Protein AF-A0A2V3JJC1-F1 (afdb_monomer_lite)

Structure (mmCIF, N/CA/C/O backbone):
data_AF-A0A2V3JJC1-F1
#
_entry.id   AF-A0A2V3JJC1-F1
#
loop_
_atom_site.group_PDB
_atom_site.id
_atom_site.type_symbol
_atom_site.label_atom_id
_atom_site.label_alt_id
_atom_site.label_comp_id
_atom_site.label_asym_id
_atom_site.label_entity_id
_atom_site.label_seq_id
_atom_site.pdbx_PDB_ins_code
_atom_site.Cartn_x
_atom_site.Cartn_y
_atom_site.Cartn_z
_atom_site.occupancy
_atom_site.B_iso_or_equiv
_atom_site.auth_seq_id
_atom_site.auth_comp_id
_atom_site.auth_asym_id
_atom_site.auth_atom_id
_atom_site.pdbx_PDB_model_num
ATOM 1 N N . MET A 1 1 ? -10.967 6.482 25.614 1.00 61.75 1 MET A N 1
ATOM 2 C CA . MET A 1 1 ? -11.694 5.780 24.530 1.00 61.75 1 MET A CA 1
ATOM 3 C C . MET A 1 1 ? -11.540 6.447 23.163 1.00 61.75 1 MET A C 1
ATOM 5 O O . MET A 1 1 ? -11.107 5.764 22.251 1.00 61.75 1 MET A O 1
ATOM 9 N N . ALA A 1 2 ? -11.834 7.746 23.002 1.00 64.94 2 ALA A N 1
ATOM 10 C CA . ALA A 1 2 ? -11.921 8.378 21.675 1.00 64.94 2 ALA A CA 1
ATOM 11 C C . ALA A 1 2 ? -10.631 8.344 20.822 1.00 64.94 2 ALA A C 1
ATOM 13 O O . ALA A 1 2 ? -10.725 8.065 19.638 1.00 64.94 2 ALA A O 1
ATOM 14 N N . ARG A 1 3 ? -9.438 8.559 21.406 1.00 65.00 3 ARG A N 1
ATOM 15 C CA . ARG A 1 3 ? -8.162 8.602 20.649 1.00 65.00 3 ARG A CA 1
ATOM 16 C C . ARG A 1 3 ? -7.788 7.271 19.991 1.00 65.00 3 ARG A C 1
ATOM 18 O O . ARG A 1 3 ? -7.366 7.249 18.845 1.00 65.00 3 ARG A O 1
ATOM 25 N N . LYS A 1 4 ? -8.006 6.168 20.710 1.00 69.00 4 LYS A N 1
ATOM 26 C CA . LYS A 1 4 ? -7.707 4.817 20.221 1.00 69.00 4 LYS A CA 1
ATOM 27 C C . LYS A 1 4 ? -8.580 4.458 19.013 1.00 69.00 4 LYS A C 1
ATOM 29 O O . LYS A 1 4 ? -8.104 3.882 18.048 1.00 69.00 4 LYS A O 1
ATOM 34 N N . PHE A 1 5 ? -9.839 4.897 19.039 1.00 71.50 5 PHE A N 1
ATOM 35 C CA . PHE A 1 5 ? -10.768 4.708 17.930 1.00 71.50 5 PHE A CA 1
ATOM 36 C C . PHE A 1 5 ? -10.361 5.506 16.680 1.00 71.50 5 PHE A C 1
ATOM 38 O O . PHE A 1 5 ? -10.488 5.009 15.564 1.00 71.50 5 PHE A O 1
ATOM 45 N N . THR A 1 6 ? -9.849 6.732 16.834 1.00 79.06 6 THR A N 1
ATOM 46 C CA . THR A 1 6 ? -9.369 7.528 15.693 1.00 79.06 6 THR A CA 1
ATOM 47 C C . THR A 1 6 ? -8.096 6.960 15.072 1.00 79.06 6 THR A C 1
ATOM 49 O O . THR A 1 6 ? -7.975 6.969 13.850 1.00 79.06 6 THR A O 1
ATOM 52 N N . GLU A 1 7 ? -7.173 6.445 15.884 1.00 81.88 7 GLU A N 1
ATOM 53 C CA . GLU A 1 7 ? -5.931 5.817 15.409 1.00 81.88 7 GLU A CA 1
ATOM 54 C C . GLU A 1 7 ? -6.207 4.530 14.623 1.00 81.88 7 GLU A C 1
ATOM 56 O O . GLU A 1 7 ? -5.713 4.382 13.506 1.00 81.88 7 GLU A O 1
ATOM 61 N N . GLU A 1 8 ? -7.076 3.654 15.140 1.00 83.25 8 GLU A N 1
ATOM 62 C CA . GLU A 1 8 ? -7.482 2.414 14.461 1.00 83.25 8 GLU A CA 1
ATOM 63 C C . GLU A 1 8 ? -8.143 2.698 13.100 1.00 83.25 8 GLU A C 1
ATOM 65 O O . GLU A 1 8 ? -7.863 2.027 12.104 1.00 83.25 8 GLU A O 1
ATOM 70 N N . ARG A 1 9 ? -8.987 3.735 13.017 1.00 88.31 9 ARG A N 1
ATOM 71 C CA . ARG A 1 9 ? -9.606 4.148 11.746 1.00 88.31 9 ARG A CA 1
ATOM 72 C C . ARG A 1 9 ? -8.605 4.746 10.763 1.00 88.31 9 ARG A C 1
ATOM 74 O O . ARG A 1 9 ? -8.744 4.532 9.561 1.00 88.31 9 ARG A O 1
ATOM 81 N N . LEU A 1 10 ? -7.621 5.497 11.254 1.00 90.69 10 LEU A N 1
ATOM 82 C CA . LEU A 1 10 ? -6.584 6.080 10.407 1.00 90.69 10 LEU A CA 1
ATOM 83 C C . LEU A 1 10 ? -5.678 4.994 9.817 1.00 90.69 10 LEU A C 1
ATOM 85 O O . LEU A 1 10 ? -5.301 5.076 8.650 1.00 90.69 10 LEU A O 1
ATOM 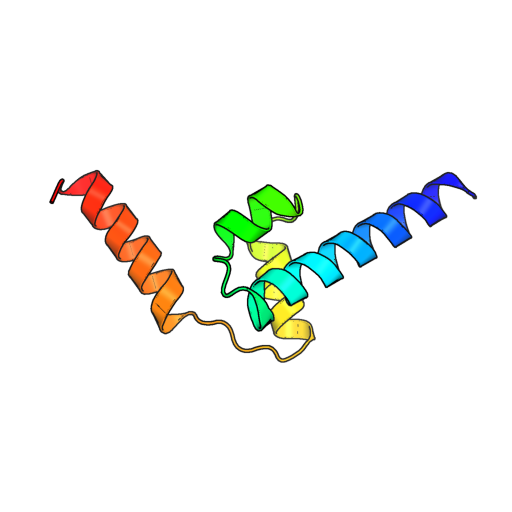89 N N . GLU A 1 11 ? -5.357 3.967 10.601 1.00 89.69 11 GLU A N 1
ATOM 90 C CA . GLU A 1 11 ? -4.587 2.817 10.128 1.00 89.69 11 GLU A CA 1
ATOM 91 C C . GLU A 1 11 ? -5.346 2.036 9.048 1.00 89.69 11 GLU A C 1
ATOM 93 O O . GLU A 1 11 ? -4.786 1.768 7.985 1.00 89.69 11 GLU A O 1
ATOM 98 N N . GLN A 1 12 ? -6.639 1.763 9.262 1.00 92.25 12 GLN A N 1
ATOM 99 C CA . GLN A 1 12 ? -7.505 1.145 8.247 1.00 92.25 12 GLN A CA 1
ATOM 100 C C . GLN A 1 12 ? -7.542 1.966 6.952 1.00 92.25 12 GLN A C 1
ATOM 102 O O . GLN A 1 12 ? -7.339 1.417 5.872 1.00 92.25 12 GLN A O 1
ATOM 107 N N . TYR A 1 13 ? -7.702 3.288 7.055 1.00 94.31 13 TYR A N 1
ATOM 108 C CA . TYR A 1 13 ? -7.697 4.177 5.892 1.00 94.31 13 TYR A CA 1
ATOM 109 C C . TYR A 1 13 ? -6.378 4.111 5.106 1.00 94.31 13 TYR A C 1
ATOM 111 O O . TYR A 1 13 ? -6.388 4.025 3.879 1.00 94.31 13 TYR A O 1
ATOM 119 N N . ARG A 1 14 ? -5.226 4.107 5.792 1.00 94.94 14 ARG A N 1
ATOM 120 C CA . ARG A 1 14 ? -3.911 3.983 5.136 1.00 94.94 14 ARG A CA 1
ATOM 121 C C . ARG A 1 14 ? -3.768 2.656 4.397 1.00 94.94 14 ARG A C 1
ATOM 123 O O . ARG A 1 14 ? -3.224 2.631 3.296 1.00 94.94 14 ARG A O 1
ATOM 130 N N . ILE A 1 15 ? -4.263 1.571 4.990 1.00 94.56 15 ILE A N 1
ATOM 131 C CA . ILE A 1 15 ? -4.257 0.230 4.393 1.00 94.56 15 ILE A CA 1
ATOM 132 C C . ILE A 1 15 ? -5.123 0.197 3.131 1.00 94.56 15 ILE A C 1
ATOM 134 O O . ILE A 1 15 ? -4.670 -0.280 2.091 1.00 94.56 15 ILE A O 1
ATOM 138 N N . GLU A 1 16 ? -6.346 0.719 3.203 1.00 95.38 16 GLU A N 1
ATOM 139 C CA . GLU A 1 16 ? -7.258 0.796 2.058 1.00 95.38 16 GLU A CA 1
ATOM 140 C C . GLU A 1 16 ? -6.667 1.642 0.932 1.00 95.38 16 GLU A C 1
ATOM 142 O O . GLU A 1 16 ? -6.632 1.192 -0.215 1.00 95.38 16 GLU A O 1
ATOM 147 N N . LYS A 1 17 ? -6.101 2.808 1.264 1.00 95.81 17 LYS A N 1
ATOM 148 C CA . LYS A 1 17 ? -5.458 3.675 0.275 1.00 95.81 17 LYS A CA 1
ATOM 149 C C . LYS A 1 17 ? -4.240 3.011 -0.367 1.00 95.81 17 LYS A C 1
ATOM 151 O O . LYS A 1 17 ? -4.045 3.142 -1.570 1.00 95.81 17 LYS A O 1
ATOM 156 N N . ALA A 1 18 ? -3.444 2.259 0.395 1.00 95.00 18 ALA A N 1
ATOM 157 C CA . ALA A 1 18 ? -2.301 1.529 -0.154 1.00 95.00 18 ALA A CA 1
ATOM 158 C C . ALA A 1 18 ? -2.725 0.467 -1.179 1.00 95.00 18 ALA A C 1
ATOM 160 O O . ALA A 1 18 ? -2.057 0.285 -2.195 1.00 95.00 18 ALA A O 1
ATOM 161 N N . ILE A 1 19 ? -3.845 -0.216 -0.932 1.00 94.25 19 ILE A N 1
ATOM 162 C CA . ILE A 1 19 ? -4.404 -1.201 -1.866 1.00 94.25 19 ILE A CA 1
ATOM 163 C C . ILE A 1 19 ? -4.945 -0.514 -3.117 1.00 94.25 19 ILE A C 1
ATOM 165 O O . ILE A 1 19 ? -4.696 -0.998 -4.215 1.00 94.25 19 ILE A O 1
ATOM 169 N N . GLU A 1 20 ? -5.658 0.602 -2.962 1.00 94.69 20 GLU A N 1
ATOM 170 C CA . GLU A 1 20 ? -6.177 1.390 -4.084 1.00 94.69 20 GLU A CA 1
ATOM 171 C C . GLU A 1 20 ? -5.044 1.858 -5.005 1.00 94.69 20 GLU A C 1
ATOM 173 O O . GLU A 1 20 ? -5.084 1.598 -6.206 1.00 94.69 20 GLU A O 1
ATOM 178 N N . LEU A 1 21 ? -4.000 2.467 -4.434 1.00 93.81 21 LEU A N 1
ATOM 179 C CA . LEU A 1 21 ? -2.833 2.936 -5.184 1.00 93.81 21 LEU A CA 1
ATOM 180 C C . LEU A 1 21 ? -2.126 1.787 -5.915 1.00 93.81 21 LEU A C 1
ATOM 182 O O . LEU A 1 21 ? -1.670 1.946 -7.045 1.00 93.81 21 LEU A O 1
ATOM 186 N N . TYR A 1 22 ? -2.061 0.610 -5.288 1.00 92.38 22 TYR A N 1
ATOM 187 C CA . TYR A 1 22 ? -1.492 -0.571 -5.922 1.00 92.38 22 TYR A CA 1
ATOM 188 C C . TYR A 1 22 ? -2.368 -1.058 -7.080 1.00 92.38 22 TYR A C 1
ATOM 190 O O . TYR A 1 22 ? -1.905 -1.177 -8.209 1.00 92.38 22 TYR A O 1
ATOM 198 N N . VAL A 1 23 ? -3.642 -1.346 -6.831 1.00 90.25 23 VAL A N 1
ATOM 199 C CA . VAL A 1 23 ? -4.500 -2.034 -7.805 1.00 90.25 23 VAL A CA 1
ATOM 200 C C . VAL A 1 23 ? -4.932 -1.111 -8.943 1.00 90.25 23 VAL A C 1
ATOM 202 O O . VAL A 1 23 ? -4.926 -1.539 -10.094 1.00 90.25 23 VAL A O 1
ATOM 205 N N . ASN A 1 24 ? -5.286 0.138 -8.639 1.00 89.94 24 ASN A N 1
ATOM 206 C CA . ASN A 1 24 ? -5.922 1.042 -9.599 1.00 89.94 24 ASN A CA 1
ATOM 207 C C . ASN A 1 24 ? -4.928 1.999 -10.255 1.00 89.94 24 ASN A C 1
ATOM 209 O O . ASN A 1 24 ? -5.064 2.308 -11.434 1.00 89.94 24 ASN A O 1
ATOM 213 N N . GLU A 1 25 ? -3.941 2.475 -9.496 1.00 85.12 25 GLU A N 1
ATOM 214 C CA . GLU A 1 25 ? -3.018 3.523 -9.953 1.00 85.12 25 GLU A CA 1
ATOM 215 C C . GLU A 1 25 ? -1.654 2.965 -10.397 1.00 85.12 25 GLU A C 1
ATOM 217 O O . GLU A 1 25 ? -0.784 3.724 -10.810 1.00 85.12 25 GLU A O 1
ATOM 222 N N . ASN A 1 26 ? -1.459 1.638 -10.348 1.00 82.69 26 ASN A N 1
ATOM 223 C CA . ASN A 1 26 ? -0.194 0.965 -10.675 1.00 82.69 26 ASN A CA 1
ATOM 224 C C . ASN A 1 26 ? 1.033 1.516 -9.922 1.00 82.69 26 ASN A C 1
ATOM 226 O O . ASN A 1 26 ? 2.160 1.364 -10.390 1.00 82.69 26 ASN A O 1
ATOM 230 N N . GLY A 1 27 ? 0.834 2.108 -8.741 1.00 81.69 27 GLY A N 1
ATOM 231 C CA . GLY A 1 27 ? 1.928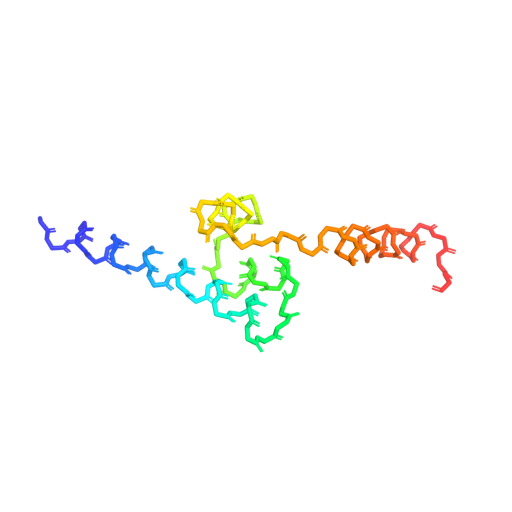 2.654 -7.943 1.00 81.69 27 GLY A CA 1
ATOM 232 C C . GLY A 1 27 ? 2.915 1.572 -7.503 1.00 81.69 27 GLY A C 1
ATOM 233 O O . GLY A 1 27 ? 2.516 0.449 -7.159 1.00 81.69 27 GLY A O 1
ATOM 234 N N . SER A 1 28 ? 4.205 1.915 -7.477 1.00 87.31 28 SER A N 1
ATOM 235 C CA . SER A 1 28 ? 5.224 1.038 -6.899 1.00 87.31 28 SER A CA 1
ATOM 236 C C . SER A 1 28 ? 5.056 0.944 -5.382 1.00 87.31 28 SER A C 1
ATOM 238 O O . SER A 1 28 ? 4.636 1.897 -4.718 1.00 87.31 28 SER A O 1
ATOM 240 N N . LEU A 1 29 ? 5.456 -0.179 -4.779 1.00 89.31 29 LEU A N 1
ATOM 241 C CA . LEU A 1 29 ? 5.428 -0.323 -3.314 1.00 89.31 29 LEU A CA 1
ATOM 242 C C . LEU A 1 29 ? 6.167 0.805 -2.568 1.00 89.31 29 LEU A C 1
ATOM 244 O O . LEU A 1 29 ? 5.810 1.114 -1.430 1.00 89.31 29 LEU A O 1
ATOM 248 N N . LYS A 1 30 ? 7.199 1.404 -3.181 1.00 87.88 30 LYS A N 1
ATOM 249 C CA . LYS A 1 30 ? 7.969 2.508 -2.593 1.00 87.88 30 LYS A CA 1
ATOM 250 C C . LYS A 1 30 ? 7.166 3.809 -2.590 1.00 87.88 30 LYS A C 1
ATOM 252 O O . LYS A 1 30 ? 7.031 4.413 -1.532 1.00 87.88 30 LYS A O 1
ATOM 257 N N . GLU A 1 31 ? 6.578 4.190 -3.719 1.00 88.88 31 GLU A N 1
ATOM 258 C CA . GLU A 1 31 ? 5.724 5.386 -3.803 1.00 88.88 31 GLU A CA 1
ATOM 259 C C . GLU A 1 31 ? 4.517 5.264 -2.869 1.00 88.88 31 GLU A C 1
ATOM 261 O O . GLU A 1 31 ? 4.189 6.186 -2.126 1.00 88.88 31 GLU A O 1
ATOM 266 N N . ILE A 1 32 ? 3.902 4.080 -2.814 1.00 93.19 32 ILE A N 1
ATOM 267 C CA . ILE A 1 32 ? 2.785 3.812 -1.901 1.00 93.19 32 ILE A CA 1
ATOM 268 C C . ILE A 1 32 ? 3.223 3.963 -0.439 1.00 93.19 32 ILE A C 1
ATOM 270 O O . ILE A 1 32 ? 2.469 4.491 0.384 1.00 93.19 32 ILE A O 1
ATOM 274 N N . SER A 1 33 ? 4.438 3.521 -0.106 1.00 92.19 33 SER A N 1
ATOM 275 C CA . SER A 1 33 ? 5.016 3.670 1.232 1.00 92.19 33 SER A CA 1
ATOM 276 C C . SER A 1 33 ? 5.193 5.141 1.612 1.00 92.19 33 SER A C 1
ATOM 278 O O . SER A 1 33 ? 4.826 5.533 2.720 1.00 92.19 33 SER A O 1
ATOM 280 N N . GLU A 1 34 ? 5.678 5.962 0.682 1.00 93.00 34 GLU A N 1
ATOM 281 C CA . GLU A 1 34 ? 5.866 7.404 0.870 1.00 93.00 34 GLU A CA 1
ATOM 282 C C . GLU A 1 34 ? 4.525 8.143 1.034 1.00 93.00 34 GLU A C 1
ATOM 284 O O . GLU A 1 34 ? 4.404 9.008 1.901 1.00 93.00 34 GLU A O 1
ATOM 289 N N . ILE A 1 35 ? 3.492 7.757 0.277 1.00 93.56 35 ILE A N 1
ATOM 290 C CA . ILE A 1 35 ? 2.160 8.387 0.330 1.00 93.56 35 ILE A CA 1
ATOM 291 C C . ILE A 1 35 ? 1.394 8.002 1.601 1.00 93.56 35 ILE A C 1
ATOM 293 O O . ILE A 1 35 ? 0.763 8.841 2.245 1.00 93.56 35 ILE A O 1
ATOM 297 N N . THR A 1 36 ? 1.398 6.718 1.957 1.00 92.44 36 THR A N 1
ATOM 298 C CA . THR A 1 36 ? 0.545 6.194 3.040 1.00 92.44 36 THR A CA 1
ATOM 299 C C . THR A 1 36 ? 1.241 6.160 4.398 1.00 92.44 36 THR A C 1
ATOM 301 O O . THR A 1 36 ? 0.580 5.995 5.427 1.00 92.44 36 THR A O 1
ATOM 304 N N . GLY A 1 37 ? 2.569 6.303 4.422 1.00 93.12 37 GLY A N 1
ATOM 305 C CA . GLY A 1 37 ? 3.394 6.158 5.621 1.00 93.12 37 GLY A CA 1
ATOM 306 C C . GLY A 1 37 ? 3.483 4.718 6.138 1.00 93.12 37 GLY A C 1
ATOM 307 O O . GLY A 1 37 ? 4.022 4.487 7.220 1.00 93.12 37 GLY A O 1
ATOM 308 N N . LEU A 1 38 ? 2.943 3.742 5.400 1.00 93.06 38 LEU A N 1
ATOM 309 C CA . LEU A 1 38 ? 3.102 2.321 5.696 1.00 93.06 38 LEU A CA 1
ATOM 310 C C . LEU A 1 38 ? 4.453 1.839 5.184 1.00 93.06 38 LEU A C 1
ATOM 312 O O . LEU A 1 38 ? 4.928 2.280 4.144 1.00 93.06 38 LEU A O 1
ATOM 316 N N . THR A 1 39 ? 5.066 0.878 5.868 1.00 91.44 39 THR A N 1
ATOM 317 C CA . THR A 1 39 ? 6.286 0.256 5.341 1.00 91.44 39 THR A CA 1
ATOM 318 C C . THR A 1 39 ? 5.964 -0.639 4.144 1.00 91.44 39 THR A C 1
ATOM 320 O O . THR A 1 39 ? 4.922 -1.297 4.109 1.00 91.44 39 THR A O 1
ATOM 323 N N . VAL A 1 40 ? 6.906 -0.760 3.205 1.00 88.12 40 VAL A N 1
ATOM 324 C CA . VAL A 1 40 ? 6.821 -1.707 2.073 1.00 88.12 40 VAL A CA 1
ATOM 325 C C . VAL A 1 40 ? 6.443 -3.119 2.536 1.00 88.12 40 VAL A C 1
ATOM 327 O O . VAL A 1 40 ? 5.600 -3.773 1.925 1.00 88.12 40 VAL A O 1
ATOM 330 N N . ARG A 1 41 ? 7.008 -3.581 3.660 1.00 88.31 41 ARG A N 1
ATOM 331 C CA . ARG A 1 41 ? 6.685 -4.889 4.244 1.00 88.31 41 ARG A CA 1
ATOM 332 C C . ARG A 1 41 ? 5.209 -5.003 4.633 1.00 88.31 41 ARG A C 1
ATOM 334 O O . ARG A 1 41 ? 4.584 -6.005 4.299 1.00 88.31 41 ARG A O 1
ATOM 341 N N . MET A 1 42 ? 4.656 -3.999 5.316 1.00 92.56 42 MET A N 1
ATOM 342 C CA . MET A 1 42 ? 3.242 -3.995 5.717 1.00 92.56 42 MET A CA 1
ATOM 343 C C . MET A 1 42 ? 2.314 -4.005 4.504 1.00 92.56 42 MET A C 1
ATOM 345 O O . MET A 1 42 ? 1.305 -4.712 4.511 1.00 92.56 42 MET A O 1
ATOM 349 N N . ILE A 1 43 ? 2.669 -3.267 3.450 1.00 92.62 43 ILE A N 1
ATOM 350 C CA . ILE A 1 43 ? 1.912 -3.256 2.196 1.00 92.62 43 ILE A CA 1
ATOM 351 C C . ILE A 1 43 ? 1.941 -4.659 1.571 1.00 92.62 43 ILE A C 1
ATOM 353 O O . ILE A 1 43 ? 0.889 -5.225 1.289 1.00 92.62 43 ILE A O 1
ATOM 357 N N . MET A 1 44 ? 3.114 -5.292 1.459 1.00 90.69 44 MET A N 1
ATOM 358 C CA . MET A 1 44 ? 3.235 -6.660 0.931 1.00 90.69 44 MET A CA 1
ATOM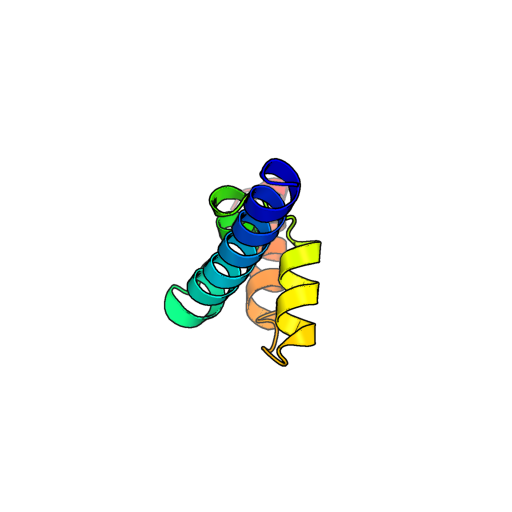 359 C C . MET A 1 44 ? 2.443 -7.694 1.745 1.00 90.69 44 MET A C 1
ATOM 361 O O . MET A 1 44 ? 1.778 -8.556 1.170 1.00 90.69 44 MET A O 1
ATOM 365 N N . GLU A 1 45 ? 2.504 -7.631 3.077 1.00 91.94 45 GLU A N 1
ATOM 366 C CA . GLU A 1 45 ? 1.732 -8.516 3.960 1.00 91.94 45 GLU A CA 1
ATOM 367 C C . GLU A 1 45 ? 0.222 -8.292 3.800 1.00 91.94 45 GLU A C 1
ATOM 369 O O . GLU A 1 45 ? -0.543 -9.256 3.777 1.00 91.94 45 GLU A O 1
ATOM 374 N N . THR A 1 46 ? -0.209 -7.041 3.639 1.00 92.94 46 THR A N 1
ATOM 375 C CA . THR A 1 46 ? -1.610 -6.676 3.388 1.00 92.94 46 THR A CA 1
ATOM 376 C C . THR A 1 46 ? -2.107 -7.243 2.062 1.00 92.94 46 THR A C 1
ATOM 378 O O . THR A 1 46 ? -3.163 -7.877 2.028 1.00 92.94 46 THR A O 1
ATOM 381 N N . LEU A 1 47 ? -1.340 -7.062 0.983 1.00 91.38 47 LEU A N 1
ATOM 382 C CA . LEU A 1 47 ? -1.673 -7.591 -0.341 1.00 91.38 47 LEU A CA 1
ATOM 383 C C . LEU A 1 47 ? -1.793 -9.120 -0.297 1.00 91.38 47 LEU A C 1
ATOM 385 O O . LEU A 1 47 ? -2.804 -9.668 -0.732 1.00 91.38 47 LEU A O 1
ATOM 389 N N . ARG A 1 48 ? -0.838 -9.804 0.352 1.00 90.00 48 ARG A N 1
ATOM 390 C CA . ARG A 1 48 ? -0.893 -11.261 0.571 1.00 90.00 48 ARG A CA 1
ATOM 391 C C . ARG A 1 48 ? -2.139 -11.695 1.339 1.00 90.00 48 ARG A C 1
ATOM 393 O O . ARG A 1 48 ? -2.815 -12.621 0.907 1.00 90.00 48 ARG A O 1
ATOM 400 N N . LYS A 1 49 ? -2.472 -11.023 2.447 1.00 93.00 49 LYS A N 1
ATOM 401 C CA . LYS A 1 49 ? -3.675 -11.328 3.249 1.00 93.00 49 LYS A CA 1
ATOM 402 C C . LYS A 1 49 ? -4.969 -11.167 2.449 1.00 93.00 49 LYS A C 1
ATOM 404 O O . LYS A 1 49 ? -5.934 -11.875 2.7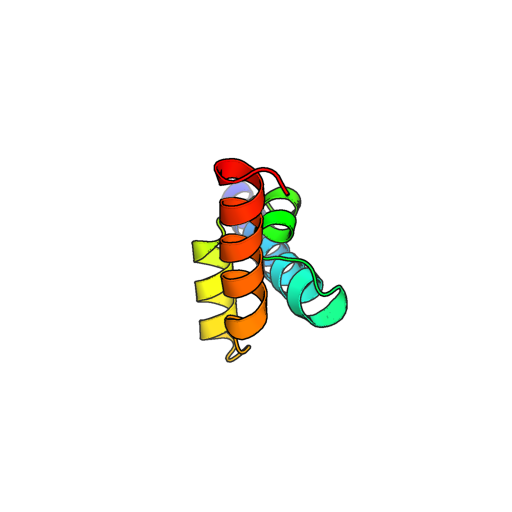15 1.00 93.00 49 LYS A O 1
ATOM 409 N N . LYS A 1 50 ? -4.993 -10.252 1.477 1.00 90.88 50 LYS A N 1
ATOM 410 C CA . LYS A 1 50 ? -6.134 -10.015 0.581 1.00 90.88 50 LYS A CA 1
ATOM 411 C C . LYS A 1 50 ? -6.080 -10.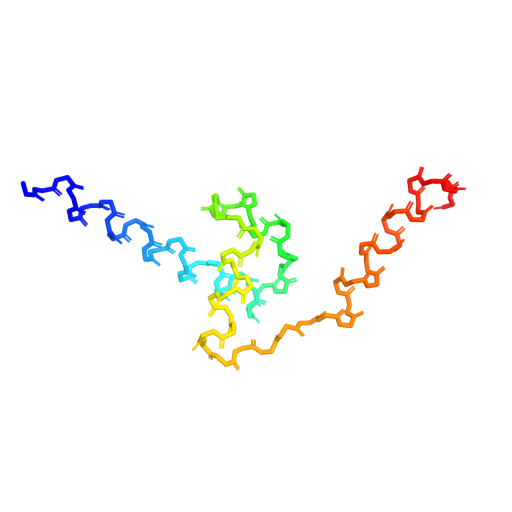825 -0.718 1.00 90.88 50 LYS A C 1
ATOM 413 O O . LYS A 1 50 ? -6.924 -10.611 -1.578 1.00 90.88 50 LYS A O 1
ATOM 418 N N . ASN A 1 51 ? -5.140 -11.766 -0.848 1.00 91.56 51 ASN A N 1
ATOM 419 C CA . ASN A 1 51 ? -4.921 -12.567 -2.059 1.00 91.56 51 ASN A CA 1
ATOM 420 C C . ASN A 1 51 ? -4.650 -11.724 -3.320 1.00 91.56 51 ASN A C 1
ATOM 422 O O . ASN A 1 51 ? -4.948 -12.150 -4.432 1.00 91.56 51 ASN A O 1
ATOM 426 N N . ILE A 1 52 ? -4.067 -10.534 -3.155 1.00 88.81 52 ILE A N 1
ATOM 427 C CA . ILE A 1 52 ? -3.626 -9.698 -4.270 1.00 88.81 52 ILE A CA 1
ATOM 428 C C . ILE A 1 52 ? -2.202 -10.139 -4.636 1.00 88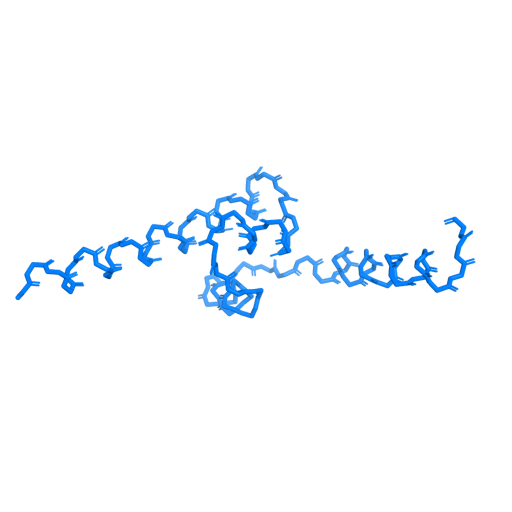.81 52 ILE A C 1
ATOM 430 O O . ILE A 1 52 ? -1.308 -10.072 -3.780 1.00 88.81 52 ILE A O 1
ATOM 434 N N . PRO A 1 53 ? -1.966 -10.626 -5.868 1.00 85.81 53 PRO A N 1
ATOM 435 C CA . PRO A 1 53 ? -0.649 -11.080 -6.279 1.00 85.81 53 PRO A CA 1
ATOM 436 C C . PRO A 1 53 ? 0.325 -9.905 -6.307 1.00 85.81 53 PRO A C 1
ATOM 438 O O . PRO A 1 53 ? 0.026 -8.830 -6.824 1.00 85.81 53 PRO A O 1
ATOM 441 N N . LEU A 1 54 ? 1.517 -10.132 -5.762 1.00 84.50 54 LEU A N 1
ATOM 442 C CA . LEU A 1 54 ? 2.604 -9.179 -5.905 1.00 84.50 54 LEU A CA 1
ATOM 443 C C . LEU A 1 54 ? 3.099 -9.217 -7.352 1.00 84.50 54 LEU A C 1
ATOM 445 O O . LEU A 1 54 ? 3.456 -10.284 -7.854 1.00 84.50 54 LEU A O 1
ATOM 449 N N . ARG A 1 55 ? 3.229 -8.046 -7.972 1.00 78.19 55 ARG A N 1
ATOM 450 C CA . ARG A 1 55 ? 3.924 -7.783 -9.241 1.00 78.19 55 ARG A CA 1
ATOM 451 C C . ARG A 1 55 ? 5.444 -7.977 -9.127 1.00 78.19 55 ARG A C 1
ATOM 453 O O . ARG A 1 55 ? 6.220 -7.227 -9.707 1.00 78.19 55 ARG A O 1
ATOM 460 N N . MET A 1 56 ? 5.885 -8.992 -8.373 1.00 60.78 56 MET A N 1
ATOM 461 C CA . MET A 1 56 ? 7.295 -9.293 -8.098 1.00 60.78 56 MET A CA 1
ATOM 462 C C . MET A 1 56 ? 8.147 -9.412 -9.369 1.00 60.78 56 MET A C 1
ATOM 464 O O . MET A 1 56 ? 9.346 -9.186 -9.284 1.00 60.78 56 MET A O 1
ATOM 468 N N . GLY A 1 57 ? 7.563 -9.737 -10.527 1.00 60.06 57 GLY A N 1
ATOM 469 C CA . GLY A 1 57 ? 8.286 -9.745 -11.801 1.00 60.06 57 GLY A CA 1
ATOM 470 C C . GLY A 1 57 ? 8.787 -8.361 -12.228 1.00 60.06 57 GLY A C 1
ATOM 471 O O . GLY A 1 57 ? 9.941 -8.238 -12.617 1.00 60.06 57 GLY A O 1
ATOM 472 N N . GLU A 1 58 ? 7.962 -7.321 -12.097 1.00 54.94 58 GLU A N 1
ATOM 473 C CA . GLU A 1 58 ? 8.303 -5.949 -12.502 1.00 54.94 58 GLU A CA 1
ATOM 474 C C . GLU A 1 58 ? 9.016 -5.185 -11.383 1.00 54.94 58 GLU A C 1
ATOM 476 O O . GLU A 1 58 ? 10.054 -4.587 -11.619 1.00 54.94 58 GLU A O 1
ATOM 481 N N . GLU A 1 59 ? 8.568 -5.279 -10.128 1.00 56.62 59 GLU A N 1
ATOM 482 C CA . GLU A 1 59 ? 9.150 -4.462 -9.046 1.00 56.62 59 GLU A CA 1
ATOM 483 C C . GLU A 1 59 ? 10.540 -4.927 -8.581 1.00 56.62 59 GLU A C 1
ATOM 485 O O . GLU A 1 59 ? 11.324 -4.139 -8.039 1.00 56.62 59 GLU A O 1
ATOM 490 N N . VAL A 1 60 ? 10.847 -6.222 -8.713 1.00 59.53 60 VAL A N 1
ATOM 491 C CA . VAL A 1 60 ? 12.195 -6.750 -8.437 1.00 59.53 60 VAL A CA 1
ATOM 492 C C . VAL A 1 60 ? 13.123 -6.433 -9.605 1.00 59.53 60 VAL A C 1
ATOM 494 O O . VAL A 1 60 ? 14.280 -6.089 -9.373 1.00 59.53 60 VAL A O 1
ATOM 497 N N . PHE A 1 61 ? 12.611 -6.486 -10.838 1.00 58.78 61 PHE A N 1
ATOM 498 C CA . PHE A 1 61 ? 13.336 -6.052 -12.026 1.00 58.78 61 PHE A CA 1
ATOM 499 C C . PHE A 1 61 ? 13.652 -4.556 -11.960 1.00 58.78 61 PHE A C 1
ATOM 501 O O . PHE A 1 61 ? 14.809 -4.184 -12.117 1.00 58.78 61 PHE A O 1
ATOM 508 N N . ASP A 1 62 ? 12.683 -3.714 -11.604 1.00 61.25 62 ASP A N 1
ATOM 509 C CA . ASP A 1 62 ? 12.867 -2.274 -11.436 1.00 61.25 62 ASP A CA 1
ATOM 510 C C . ASP A 1 62 ? 13.857 -1.948 -10.328 1.00 61.25 62 ASP A C 1
ATOM 512 O O . ASP A 1 62 ? 14.736 -1.120 -10.535 1.00 61.25 62 ASP A O 1
ATOM 516 N N . ARG A 1 63 ? 13.801 -2.635 -9.178 1.00 64.94 63 ARG A N 1
ATOM 517 C CA . ARG A 1 63 ? 14.818 -2.473 -8.124 1.00 64.94 63 ARG A CA 1
ATOM 518 C C . ARG A 1 63 ? 16.199 -2.949 -8.564 1.00 64.94 63 ARG A C 1
ATOM 520 O O . ARG A 1 63 ? 17.194 -2.311 -8.224 1.00 64.94 63 ARG A O 1
ATOM 527 N N . GLY A 1 64 ? 16.271 -4.040 -9.323 1.00 66.88 64 GLY A N 1
ATOM 528 C CA . GLY A 1 64 ? 17.506 -4.511 -9.948 1.00 66.88 64 GLY A CA 1
ATOM 529 C C . GLY A 1 64 ? 18.066 -3.493 -10.941 1.00 66.88 64 GLY A C 1
ATOM 530 O O . GLY A 1 64 ? 19.257 -3.201 -10.906 1.00 66.88 64 GLY A O 1
ATOM 531 N N . MET A 1 65 ? 17.207 -2.885 -11.758 1.00 66.94 65 MET A N 1
ATOM 532 C CA . MET A 1 65 ? 17.549 -1.856 -12.742 1.00 66.94 65 MET A CA 1
ATOM 533 C C . MET A 1 65 ? 17.875 -0.509 -12.096 1.00 66.94 65 MET A C 1
ATOM 535 O O . MET A 1 65 ? 18.747 0.200 -12.582 1.00 66.94 65 MET A O 1
ATOM 539 N N . GLU A 1 66 ? 17.215 -0.126 -11.006 1.00 73.56 66 GLU A N 1
ATOM 540 C CA . GLU A 1 66 ? 17.525 1.078 -10.225 1.00 73.56 66 GLU A CA 1
ATOM 541 C C . GLU A 1 66 ? 18.879 0.911 -9.521 1.00 73.56 66 GLU A C 1
ATOM 543 O O . GLU A 1 66 ? 19.716 1.814 -9.556 1.00 73.56 66 GLU A O 1
ATOM 548 N N . HIS A 1 67 ? 19.144 -0.271 -8.951 1.00 73.19 67 HIS A N 1
ATOM 549 C CA . HIS A 1 67 ? 20.460 -0.617 -8.420 1.00 73.19 67 HIS A CA 1
ATOM 550 C C . HIS A 1 67 ? 21.523 -0.610 -9.523 1.00 73.19 67 HIS A C 1
ATOM 552 O O . HIS A 1 67 ? 22.571 0.006 -9.346 1.00 73.19 67 HIS A O 1
ATOM 558 N N . ALA A 1 68 ? 21.239 -1.218 -10.676 1.00 65.69 68 ALA A N 1
ATOM 559 C CA . ALA A 1 68 ? 22.155 -1.239 -11.807 1.00 65.69 68 ALA A CA 1
ATOM 560 C C . ALA A 1 68 ? 22.438 0.172 -12.344 1.00 65.69 68 ALA A C 1
ATOM 562 O O . ALA A 1 68 ? 23.596 0.522 -12.529 1.00 65.69 68 ALA A O 1
ATOM 563 N N . ARG A 1 69 ? 21.419 1.027 -12.492 1.00 77.69 69 ARG A N 1
ATOM 564 C CA . ARG A 1 69 ? 21.589 2.444 -12.858 1.00 77.69 69 ARG A CA 1
ATOM 565 C C . ARG A 1 69 ? 22.451 3.198 -11.851 1.00 77.69 69 ARG A C 1
ATOM 567 O O . ARG A 1 69 ? 23.335 3.948 -12.246 1.00 77.69 69 ARG A O 1
ATOM 574 N N . ARG A 1 70 ? 22.244 2.975 -10.550 1.00 77.00 70 ARG A N 1
ATOM 575 C CA . ARG A 1 70 ? 23.039 3.622 -9.493 1.00 77.00 70 ARG A CA 1
ATOM 576 C C . ARG A 1 70 ? 24.496 3.154 -9.473 1.00 77.00 70 ARG A C 1
ATOM 578 O O . ARG A 1 70 ? 25.378 3.962 -9.211 1.00 77.00 70 ARG A O 1
ATOM 585 N N . VAL A 1 71 ? 24.736 1.861 -9.673 1.00 81.25 71 VAL A N 1
ATOM 586 C CA . VAL A 1 71 ? 26.073 1.255 -9.554 1.00 81.25 71 VAL A CA 1
ATOM 587 C C . VAL A 1 71 ? 26.881 1.406 -10.838 1.00 81.25 71 VAL A C 1
ATOM 589 O O . VAL A 1 71 ? 28.084 1.637 -10.774 1.00 81.25 71 VAL A O 1
ATOM 592 N N . PHE A 1 72 ? 26.231 1.282 -11.992 1.00 81.31 72 PHE A N 1
ATOM 593 C CA . PHE A 1 72 ? 26.903 1.185 -13.284 1.00 81.31 72 PHE A CA 1
ATOM 594 C C . PHE A 1 72 ? 26.652 2.382 -14.215 1.00 81.31 72 PHE A C 1
ATOM 596 O O . PHE A 1 72 ? 27.364 2.512 -15.205 1.00 81.31 72 PHE A O 1
ATOM 603 N N . GLY A 1 73 ? 25.714 3.282 -13.890 1.00 73.94 73 GLY A N 1
ATOM 604 C CA . GLY A 1 73 ? 25.639 4.620 -14.490 1.00 73.94 73 GLY A CA 1
ATOM 605 C C . GLY A 1 73 ? 25.320 4.671 -15.987 1.00 73.94 73 GLY A C 1
ATOM 606 O O . GLY A 1 73 ? 25.942 5.459 -16.697 1.00 73.94 73 GLY A O 1
ATOM 607 N N . PHE A 1 74 ? 24.378 3.852 -16.458 1.00 58.22 74 PHE A N 1
ATOM 608 C CA . PHE A 1 74 ? 23.827 3.915 -17.820 1.00 58.22 74 PHE A CA 1
ATOM 609 C C . PHE A 1 74 ? 22.402 4.466 -17.854 1.00 58.22 74 PHE A C 1
ATOM 611 O O . PHE A 1 74 ? 21.647 4.227 -16.881 1.00 58.22 74 PHE A O 1
#

Sequence (74 aa):
MARKFTEERLEQYRIEKAIELYVNENGSLKEISEITGLTVRMIMETLRKKNIPLRMGEEVFDRGMEHARRVFGF

Secondary structure (DSSP, 8-state):
-HHHHHHHHHHHHHHHHHHHHHHTT---HHHHHHHH---HHHHHHHHHHTTPPP-HHHHHHHHHHHHHHHHH--

Foldseek 3Di:
DVVVVVVVVLVVVLLVQLVCCVPPVVDALVVSCVVSVDHSVVNVVSCVVVVNDDPCVPNVVVVVVVVCCVPVPD

Radius of gyration: 14.98 Å; chains: 1; bounding box: 39×21×42 Å

pLDDT: mean 82.59, std 12.24, range [54.94, 95.81]